Protein AF-A0A8J4Y7X5-F1 (afdb_monomer_lite)

Structure (mmCIF, N/CA/C/O backbone):
data_AF-A0A8J4Y7X5-F1
#
_entry.id   AF-A0A8J4Y7X5-F1
#
loop_
_atom_site.group_PDB
_atom_site.id
_atom_site.type_symbol
_atom_site.label_atom_id
_atom_site.label_alt_id
_atom_site.label_comp_id
_atom_site.label_asym_id
_atom_site.label_entity_id
_atom_site.label_seq_id
_atom_site.pdbx_PDB_ins_code
_atom_site.Cartn_x
_atom_site.Cartn_y
_atom_site.Cartn_z
_atom_site.occupancy
_atom_site.B_iso_or_equiv
_atom_site.auth_seq_id
_atom_site.auth_comp_id
_atom_site.auth_asym_id
_atom_site.auth_atom_id
_atom_site.pdbx_PDB_model_num
ATOM 1 N N . MET A 1 1 ? -25.928 1.695 12.656 1.00 56.91 1 MET A N 1
ATOM 2 C CA . MET A 1 1 ? -26.894 0.637 12.992 1.00 56.91 1 MET A CA 1
ATOM 3 C C . MET A 1 1 ? -26.124 -0.674 13.027 1.00 56.91 1 MET A C 1
ATOM 5 O O . MET A 1 1 ? -25.469 -0.985 12.043 1.00 56.91 1 MET A O 1
ATOM 9 N N . THR A 1 2 ? -26.101 -1.365 14.163 1.00 70.25 2 THR A N 1
ATOM 10 C CA . THR A 1 2 ? -25.484 -2.694 14.321 1.00 70.25 2 THR A CA 1
ATOM 11 C C . THR A 1 2 ? -26.608 -3.717 14.419 1.00 70.25 2 THR A C 1
ATOM 13 O O . THR A 1 2 ? -27.465 -3.589 15.290 1.00 70.25 2 THR A O 1
ATOM 16 N N . LEU A 1 3 ? -26.639 -4.686 13.502 1.00 79.75 3 LEU A N 1
ATOM 17 C CA . LEU A 1 3 ? -27.620 -5.774 13.526 1.00 79.75 3 LEU A CA 1
ATOM 18 C C . LEU A 1 3 ? -27.482 -6.575 14.827 1.00 79.75 3 LEU A C 1
ATOM 20 O O . LEU A 1 3 ? -26.371 -6.808 15.296 1.00 79.75 3 LEU A O 1
ATOM 24 N N . PHE A 1 4 ? -28.618 -6.986 15.387 1.00 80.88 4 PHE A N 1
ATOM 25 C CA . PHE A 1 4 ? -28.720 -7.812 16.595 1.00 80.88 4 PHE A CA 1
ATOM 26 C C . PHE A 1 4 ? -28.166 -7.207 17.898 1.00 80.88 4 PHE A C 1
ATOM 28 O O . PHE A 1 4 ? -27.911 -7.938 18.853 1.00 80.88 4 PHE A O 1
ATOM 35 N N . ALA A 1 5 ? -27.965 -5.886 17.962 1.00 79.75 5 ALA A N 1
ATOM 36 C CA . ALA A 1 5 ? -27.386 -5.244 19.146 1.00 79.75 5 ALA A CA 1
ATOM 37 C C . ALA A 1 5 ? -28.222 -5.455 20.420 1.00 79.75 5 ALA A C 1
ATOM 39 O O . ALA A 1 5 ? -27.641 -5.652 21.487 1.00 79.75 5 ALA A O 1
ATOM 40 N N . ASP A 1 6 ? -29.551 -5.467 20.284 1.00 80.62 6 ASP A N 1
ATOM 41 C CA . ASP A 1 6 ? -30.487 -5.645 21.398 1.00 80.62 6 ASP A CA 1
ATOM 42 C C . ASP A 1 6 ? -30.555 -7.111 21.852 1.00 80.62 6 ASP A C 1
ATOM 44 O O . ASP A 1 6 ? -30.629 -7.383 23.044 1.00 80.62 6 ASP A O 1
ATOM 48 N N . GLN A 1 7 ? -30.454 -8.069 20.921 1.00 88.69 7 GLN A N 1
ATOM 49 C CA . GLN A 1 7 ? -30.433 -9.506 21.229 1.00 88.69 7 GLN A CA 1
ATOM 50 C C . GLN A 1 7 ? -29.131 -9.965 21.896 1.00 88.69 7 GLN A C 1
ATOM 52 O O . GLN A 1 7 ? -29.113 -10.999 22.557 1.00 88.69 7 GLN A O 1
ATOM 57 N N . LEU A 1 8 ? -28.035 -9.237 21.676 1.00 85.81 8 LEU A N 1
ATOM 58 C CA . LEU A 1 8 ? -26.700 -9.575 22.176 1.00 85.81 8 LEU A CA 1
ATOM 59 C C . LEU A 1 8 ? -26.260 -8.697 23.357 1.00 85.81 8 LEU A C 1
ATOM 61 O O . LEU A 1 8 ? -25.113 -8.812 23.787 1.00 85.81 8 LEU A O 1
ATOM 65 N N . GLU A 1 9 ? -27.132 -7.803 23.840 1.00 87.88 9 GLU A N 1
ATOM 66 C CA . GLU A 1 9 ? -26.877 -6.875 24.954 1.00 87.88 9 GLU A CA 1
ATOM 67 C C . GLU A 1 9 ? -25.505 -6.175 24.854 1.00 87.88 9 GLU A C 1
ATOM 69 O O . GLU A 1 9 ? -24.755 -6.046 25.825 1.00 87.88 9 GLU A O 1
ATOM 74 N N . LEU A 1 10 ? -25.128 -5.745 23.642 1.00 87.69 10 LEU A N 1
ATOM 75 C CA . LEU A 1 10 ? -23.758 -5.300 23.376 1.00 87.69 10 LEU A CA 1
ATOM 76 C C . LEU A 1 10 ? -23.430 -4.011 24.146 1.00 87.69 10 LEU A C 1
ATOM 78 O O . LEU A 1 10 ? -24.072 -2.984 23.902 1.00 87.69 10 LEU A O 1
ATOM 82 N N . PRO A 1 11 ? -22.365 -3.981 24.973 1.00 90.38 11 PRO A N 1
ATOM 83 C CA . PRO A 1 11 ? -21.947 -2.758 25.646 1.00 90.38 11 PRO A CA 1
ATOM 84 C C . PRO A 1 11 ? -21.607 -1.654 24.642 1.00 90.38 11 PRO A C 1
ATOM 86 O O . PRO A 1 11 ? -21.010 -1.912 23.593 1.00 90.38 11 PRO A O 1
ATOM 89 N N . ALA A 1 12 ? -21.872 -0.394 24.999 1.00 89.19 12 ALA A N 1
ATOM 90 C CA . ALA A 1 12 ? -21.635 0.756 24.118 1.00 89.19 12 ALA A CA 1
ATOM 91 C C . ALA A 1 12 ? -20.194 0.825 23.567 1.00 89.19 12 ALA A C 1
ATOM 93 O O . ALA A 1 12 ? -19.974 1.257 22.437 1.00 89.19 12 ALA A O 1
ATOM 94 N N . ARG A 1 13 ? -19.198 0.367 24.342 1.00 91.50 13 ARG A N 1
ATOM 95 C CA . ARG A 1 13 ? -17.800 0.250 23.890 1.00 91.50 13 ARG A CA 1
ATOM 96 C C . ARG A 1 13 ? -17.654 -0.709 22.704 1.00 91.50 13 ARG A C 1
ATOM 98 O O . ARG A 1 13 ? -16.972 -0.369 21.744 1.00 91.50 13 ARG A O 1
ATOM 105 N N . ILE A 1 14 ? -18.291 -1.878 22.769 1.00 90.62 14 ILE A N 1
ATOM 106 C CA . ILE A 1 14 ? -18.248 -2.886 21.704 1.00 90.62 14 ILE A CA 1
ATOM 107 C C . ILE A 1 14 ? -18.989 -2.378 20.471 1.00 90.62 14 ILE A C 1
ATOM 109 O O . ILE A 1 14 ? -18.460 -2.474 19.369 1.00 90.62 14 ILE A O 1
ATOM 113 N N . GLN A 1 15 ? -20.154 -1.746 20.647 1.00 89.94 15 GLN A N 1
ATOM 114 C CA . GLN A 1 15 ? -20.897 -1.154 19.530 1.00 89.94 15 GLN A CA 1
ATOM 115 C C . GLN A 1 15 ? -20.074 -0.092 18.783 1.00 89.94 15 GLN A C 1
ATOM 117 O O . GLN A 1 15 ? -20.062 -0.070 17.551 1.00 89.94 15 GLN A O 1
ATOM 122 N N . ARG A 1 16 ? -19.340 0.764 19.512 1.00 90.12 16 ARG A N 1
ATOM 123 C CA . ARG A 1 16 ? -18.418 1.737 18.903 1.00 90.12 16 ARG A CA 1
ATOM 124 C C . ARG A 1 16 ? -17.294 1.054 18.128 1.00 90.12 16 ARG A C 1
ATOM 126 O O . ARG A 1 16 ? -17.072 1.420 16.979 1.00 90.12 16 ARG A O 1
ATOM 133 N N . GLY A 1 17 ? -16.651 0.045 18.717 1.00 90.81 17 GLY A N 1
ATOM 134 C CA . GLY A 1 17 ? -15.592 -0.715 18.048 1.00 90.81 17 GLY A CA 1
ATOM 135 C C . GLY A 1 17 ? -16.085 -1.415 16.778 1.00 90.81 17 GLY A C 1
ATOM 136 O O . GLY A 1 17 ? -15.467 -1.287 15.726 1.00 90.81 17 GLY A O 1
ATOM 137 N N . LEU A 1 18 ? -17.246 -2.074 16.836 1.00 91.50 18 LEU A N 1
ATOM 138 C CA . LEU A 1 18 ? -17.876 -2.701 15.669 1.00 91.50 18 LEU A CA 1
ATOM 139 C C . LEU A 1 18 ? -18.179 -1.681 14.574 1.00 91.50 18 LEU A C 1
ATOM 141 O O . LEU A 1 18 ? -17.912 -1.939 13.404 1.00 91.50 18 LEU A O 1
ATOM 145 N N . ARG A 1 19 ? -18.692 -0.502 14.945 1.00 91.25 19 ARG A N 1
ATOM 146 C CA . ARG A 1 19 ? -18.924 0.583 13.990 1.00 91.25 19 ARG A CA 1
ATOM 147 C C . ARG A 1 19 ? -17.617 1.057 13.351 1.00 91.25 19 ARG A C 1
ATOM 149 O O . ARG A 1 19 ? -17.593 1.230 12.138 1.00 91.25 19 ARG A O 1
ATOM 156 N N . GLN A 1 20 ? -16.555 1.257 14.132 1.00 93.12 20 GLN A N 1
ATOM 157 C CA . GLN A 1 20 ? -15.245 1.667 13.612 1.00 93.12 20 GLN A CA 1
ATOM 158 C C . GLN A 1 20 ? -14.681 0.633 12.633 1.00 93.12 20 GLN A C 1
ATOM 160 O O . GLN A 1 20 ? -14.287 1.005 11.531 1.00 93.12 20 GLN A O 1
ATOM 165 N N . VAL A 1 21 ? -14.716 -0.657 12.986 1.00 92.31 21 VAL A N 1
ATOM 166 C CA . VAL A 1 21 ? -14.262 -1.747 12.108 1.00 92.31 21 VAL A CA 1
ATOM 167 C C . VAL A 1 21 ? -15.103 -1.812 10.836 1.00 92.31 21 VAL A C 1
ATOM 169 O O . VAL A 1 21 ? -14.545 -1.864 9.746 1.00 92.31 21 VAL A O 1
ATOM 172 N N . ALA A 1 22 ? -16.432 -1.755 10.944 1.00 93.81 22 ALA A N 1
ATOM 173 C CA . ALA A 1 22 ? -17.316 -1.811 9.783 1.00 93.81 22 ALA A CA 1
ATOM 174 C C . ALA A 1 22 ? -17.061 -0.649 8.810 1.00 93.81 22 ALA A C 1
ATOM 176 O O . ALA A 1 22 ? -16.990 -0.867 7.600 1.00 93.81 22 ALA A O 1
ATOM 177 N N . LEU A 1 23 ? -16.879 0.570 9.330 1.00 94.12 23 LEU A N 1
ATOM 178 C CA . LEU A 1 23 ? -16.539 1.743 8.523 1.00 94.12 23 LEU A CA 1
ATOM 179 C C . LEU A 1 23 ? -15.158 1.602 7.879 1.00 94.12 23 LEU A C 1
ATOM 181 O O . LEU A 1 23 ? -15.035 1.808 6.677 1.00 94.12 23 LEU A O 1
ATOM 185 N N . PHE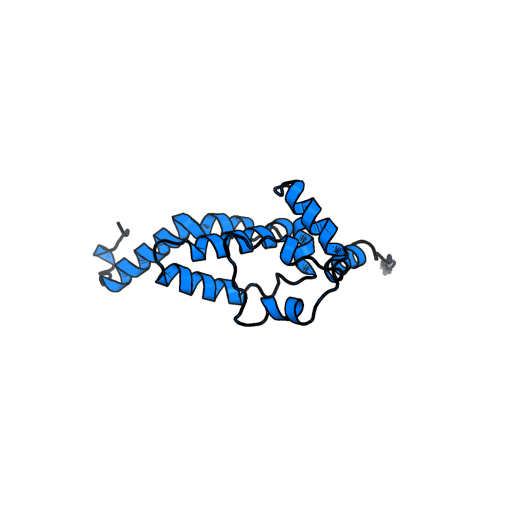 A 1 24 ? -14.147 1.196 8.647 1.00 95.25 24 PHE A N 1
ATOM 186 C CA . PHE A 1 24 ? -12.794 0.983 8.137 1.00 9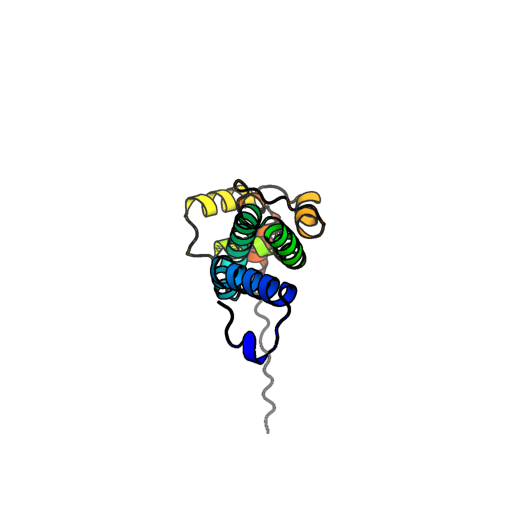5.25 24 PHE A CA 1
ATOM 187 C C . PHE A 1 24 ? -12.758 -0.057 7.014 1.00 95.25 24 PHE A C 1
ATOM 189 O O . PHE A 1 24 ? -12.181 0.184 5.953 1.00 95.25 24 PHE A O 1
ATOM 196 N N . VAL A 1 25 ? -13.418 -1.200 7.221 1.00 94.75 25 VAL A N 1
ATOM 197 C CA . VAL A 1 25 ? -13.466 -2.276 6.229 1.00 94.75 25 VAL A CA 1
ATOM 198 C C . VAL A 1 25 ? -14.166 -1.811 4.961 1.00 94.75 25 VAL A C 1
ATOM 200 O O . VAL A 1 25 ? -13.613 -1.959 3.874 1.00 94.75 25 VAL A O 1
ATOM 203 N N . SER A 1 26 ? -15.346 -1.208 5.105 1.00 94.25 26 SER A N 1
ATOM 204 C CA . SER A 1 26 ? -16.195 -0.856 3.963 1.00 94.25 26 SER A CA 1
ATOM 205 C C . SER A 1 26 ? -15.659 0.331 3.164 1.00 94.25 26 SER A C 1
ATOM 207 O O . SER A 1 26 ? -15.779 0.341 1.944 1.00 94.25 26 SER A O 1
ATOM 209 N N . LEU A 1 27 ? -15.087 1.337 3.833 1.00 93.06 27 LEU A N 1
ATOM 210 C CA . LEU A 1 27 ? -14.665 2.583 3.185 1.00 93.06 27 LEU A CA 1
ATOM 211 C C . LEU A 1 27 ? -13.210 2.565 2.716 1.00 93.06 27 LEU A C 1
ATOM 213 O O . LEU A 1 27 ? -12.862 3.334 1.823 1.00 93.06 27 LEU A O 1
ATOM 217 N N . LEU A 1 28 ? -12.357 1.730 3.316 1.00 94.75 28 LEU A N 1
ATOM 218 C CA . LEU A 1 28 ? -10.924 1.746 3.034 1.00 94.75 28 LEU A CA 1
ATOM 219 C C . LEU A 1 28 ? -10.363 0.367 2.693 1.00 94.75 28 LEU A C 1
ATOM 221 O O . LEU A 1 28 ? -9.720 0.207 1.659 1.00 94.75 28 LEU A O 1
ATOM 225 N N . TYR A 1 29 ? -10.538 -0.619 3.569 1.00 94.88 29 TYR A N 1
ATOM 226 C CA . TYR A 1 29 ? -9.723 -1.834 3.500 1.00 94.88 29 TYR A CA 1
ATOM 227 C C . TYR A 1 29 ? -10.145 -2.793 2.384 1.00 94.88 29 TYR A C 1
ATOM 229 O O . TYR A 1 29 ? -9.279 -3.373 1.734 1.00 94.88 29 TYR A O 1
ATOM 237 N N . ILE A 1 30 ? -11.450 -2.943 2.126 1.00 94.94 30 ILE A N 1
ATOM 238 C CA . ILE A 1 30 ? -11.963 -3.986 1.224 1.00 94.94 30 ILE A CA 1
ATOM 239 C C . ILE A 1 30 ? -11.400 -3.879 -0.199 1.00 94.94 30 ILE A C 1
ATOM 241 O O . ILE A 1 30 ? -11.057 -4.905 -0.786 1.00 94.94 30 ILE A O 1
ATOM 245 N N . LYS A 1 31 ? -11.235 -2.653 -0.723 1.00 92.00 31 LYS A N 1
ATOM 246 C CA . LYS A 1 31 ? -10.689 -2.433 -2.072 1.00 92.00 31 LYS A CA 1
ATOM 247 C C . LYS A 1 31 ? -9.263 -2.980 -2.190 1.00 92.00 31 LYS A C 1
ATOM 249 O O . LYS A 1 31 ? -8.963 -3.695 -3.135 1.00 92.00 31 LYS A O 1
ATOM 254 N N . HIS A 1 32 ? -8.432 -2.725 -1.179 1.00 93.75 32 HIS A N 1
ATOM 255 C CA . HIS A 1 32 ? -7.032 -3.138 -1.188 1.00 93.75 32 HIS A CA 1
ATOM 256 C C . HIS A 1 32 ? -6.878 -4.623 -0.860 1.00 93.75 32 HIS A C 1
ATOM 258 O O . HIS A 1 32 ? -6.002 -5.297 -1.390 1.00 93.75 32 HIS A O 1
ATOM 264 N N . TRP A 1 33 ? -7.740 -5.160 0.006 1.00 92.88 33 TRP A N 1
ATOM 265 C CA . TRP A 1 33 ? -7.721 -6.578 0.348 1.00 92.88 33 TRP A CA 1
ATOM 266 C C . TRP A 1 33 ? -8.047 -7.469 -0.855 1.00 92.88 33 TRP A C 1
ATOM 268 O O . TRP A 1 33 ? -7.398 -8.495 -1.042 1.00 92.88 33 TRP A O 1
ATOM 278 N N . HIS A 1 34 ? -9.007 -7.067 -1.693 1.00 90.62 34 HIS A N 1
ATOM 279 C CA . HIS A 1 34 ? -9.372 -7.832 -2.886 1.00 90.62 34 HIS A CA 1
ATOM 280 C C . HIS A 1 34 ? -8.213 -7.938 -3.893 1.00 90.62 34 HIS A C 1
ATOM 282 O O . HIS A 1 34 ? -8.013 -8.989 -4.498 1.00 90.62 34 HIS A O 1
ATOM 288 N N . GLU A 1 35 ? -7.421 -6.875 -4.053 1.00 90.00 35 GLU A N 1
ATOM 289 C CA . GLU A 1 35 ? -6.294 -6.848 -4.996 1.00 90.00 35 GLU A CA 1
ATOM 290 C C . GLU A 1 35 ? -4.995 -7.434 -4.423 1.00 90.00 35 GLU A C 1
ATOM 292 O O . GLU A 1 35 ? -4.093 -7.778 -5.183 1.00 90.00 35 GLU A O 1
ATOM 297 N N . ALA A 1 36 ? -4.909 -7.634 -3.103 1.00 86.94 36 ALA A N 1
ATOM 298 C CA . ALA A 1 36 ? -3.713 -8.151 -2.431 1.00 86.94 36 ALA A CA 1
ATOM 299 C C . ALA A 1 36 ? -3.303 -9.572 -2.869 1.00 86.94 36 ALA A C 1
ATOM 301 O O . ALA A 1 36 ? -2.183 -10.003 -2.602 1.00 86.94 36 ALA A O 1
ATOM 302 N N . LEU A 1 37 ? -4.198 -10.312 -3.532 1.00 86.50 37 LEU A N 1
ATOM 303 C CA . LEU A 1 37 ? -3.920 -11.651 -4.059 1.00 86.50 37 LEU A CA 1
ATOM 304 C C . LEU A 1 37 ? -3.148 -11.631 -5.386 1.00 86.50 37 LEU A C 1
ATOM 306 O O . LEU A 1 37 ? -2.683 -12.684 -5.819 1.00 86.50 37 LEU A O 1
ATOM 310 N N . ILE A 1 38 ? -3.019 -10.466 -6.028 1.00 90.31 38 ILE A N 1
ATOM 311 C CA . ILE A 1 38 ? -2.370 -10.315 -7.330 1.00 90.31 38 ILE A CA 1
ATOM 312 C C . ILE A 1 38 ? -0.958 -9.744 -7.112 1.00 90.31 38 ILE A C 1
ATOM 314 O O . ILE A 1 38 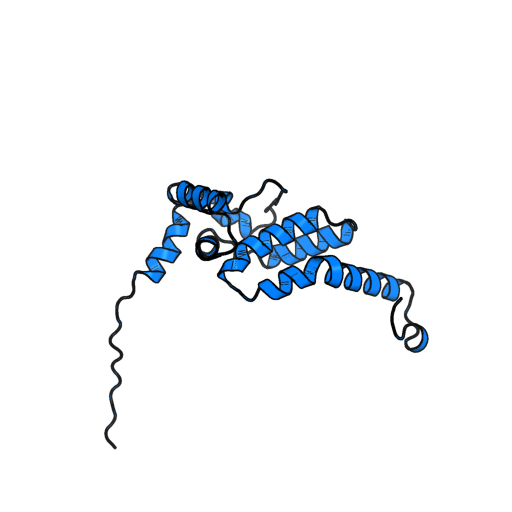? -0.822 -8.574 -6.743 1.00 90.31 38 ILE A O 1
ATOM 318 N N . PRO A 1 39 ? 0.112 -10.540 -7.319 1.00 87.81 39 PRO A N 1
ATOM 319 C CA . PRO A 1 39 ? 1.470 -10.134 -6.962 1.00 87.81 39 PRO A CA 1
ATOM 320 C C . PRO A 1 39 ? 1.981 -8.905 -7.715 1.00 87.81 39 PRO A C 1
ATOM 322 O O . PRO A 1 39 ? 2.708 -8.112 -7.118 1.00 87.81 39 PRO A O 1
ATOM 325 N N . GLU A 1 40 ? 1.617 -8.722 -8.991 1.00 91.06 40 GLU A N 1
ATOM 326 C CA . GLU A 1 40 ? 2.018 -7.523 -9.738 1.00 91.06 40 GLU A CA 1
ATOM 327 C C . GLU A 1 40 ? 1.426 -6.229 -9.159 1.00 91.06 40 GLU A C 1
ATOM 329 O O . GLU A 1 40 ? 2.105 -5.204 -9.151 1.00 91.06 40 GLU A O 1
ATOM 334 N N . TYR A 1 41 ? 0.214 -6.280 -8.595 1.00 91.50 41 TYR A N 1
ATOM 335 C CA . TYR A 1 41 ? -0.479 -5.113 -8.029 1.00 91.50 41 TYR A CA 1
ATOM 336 C C . TYR A 1 41 ? -0.054 -4.819 -6.591 1.00 91.50 41 TYR A C 1
ATOM 338 O O . TYR A 1 41 ? -0.161 -3.685 -6.118 1.00 91.50 41 TYR A O 1
ATOM 346 N N . ALA A 1 42 ? 0.450 -5.836 -5.890 1.00 89.38 42 ALA A N 1
ATOM 347 C CA . ALA A 1 42 ? 0.755 -5.778 -4.470 1.00 89.38 42 ALA A CA 1
ATOM 348 C C . ALA A 1 42 ? 1.633 -4.575 -4.058 1.00 89.38 42 ALA A C 1
ATOM 350 O O . ALA A 1 42 ? 1.312 -3.957 -3.043 1.00 89.38 42 ALA A O 1
ATOM 351 N N . PRO A 1 43 ? 2.693 -4.174 -4.797 1.00 89.25 43 PRO A N 1
ATOM 352 C CA . PRO A 1 43 ? 3.507 -3.033 -4.385 1.00 89.25 43 PRO A CA 1
ATOM 353 C C . PRO A 1 43 ? 2.758 -1.696 -4.423 1.00 89.25 43 PRO A C 1
ATOM 355 O O . PRO A 1 43 ? 2.901 -0.886 -3.507 1.00 89.25 43 PRO A O 1
ATOM 358 N N . LYS A 1 44 ? 1.952 -1.467 -5.468 1.00 89.00 44 LYS A N 1
ATOM 359 C CA . LYS A 1 44 ? 1.171 -0.234 -5.637 1.00 89.00 44 LYS A CA 1
ATOM 360 C C . LYS A 1 44 ? 0.040 -0.177 -4.626 1.00 89.00 44 LYS A C 1
ATOM 362 O O . LYS A 1 44 ? -0.098 0.810 -3.911 1.00 89.00 44 LYS A O 1
ATOM 367 N N . ASN A 1 45 ? -0.700 -1.275 -4.526 1.00 91.81 45 ASN A N 1
ATOM 368 C CA . ASN A 1 45 ? -1.821 -1.428 -3.615 1.00 91.81 45 ASN A CA 1
ATOM 369 C C . ASN A 1 45 ? -1.420 -1.157 -2.153 1.00 91.81 45 ASN A C 1
ATOM 371 O O . ASN A 1 45 ? -2.104 -0.422 -1.443 1.00 91.81 45 ASN A O 1
ATOM 375 N N . ASP A 1 46 ? -0.270 -1.676 -1.714 1.00 89.56 46 ASP A N 1
ATOM 376 C CA . ASP A 1 46 ? 0.241 -1.419 -0.365 1.00 89.56 46 ASP A CA 1
ATOM 377 C C . ASP A 1 46 ? 0.648 0.044 -0.149 1.00 89.56 46 ASP A C 1
ATOM 379 O O . ASP A 1 46 ? 0.379 0.611 0.915 1.00 89.56 46 ASP A O 1
ATOM 383 N N . LEU A 1 47 ? 1.284 0.674 -1.144 1.00 88.50 47 LEU A N 1
ATOM 384 C CA . LEU A 1 47 ? 1.661 2.086 -1.070 1.00 88.50 47 LEU A CA 1
ATOM 385 C C . LEU A 1 47 ? 0.424 2.992 -0.984 1.00 88.50 47 LEU A C 1
ATOM 387 O O . LEU A 1 47 ? 0.379 3.882 -0.132 1.00 88.50 47 LEU A O 1
ATOM 391 N N . GLU A 1 48 ? -0.585 2.739 -1.816 1.00 90.94 48 GLU A N 1
ATOM 392 C CA . GLU A 1 48 ? -1.856 3.469 -1.808 1.00 90.94 48 GLU A CA 1
ATOM 393 C C . GLU A 1 48 ? -2.609 3.273 -0.487 1.00 90.94 48 GLU A C 1
ATOM 395 O O . GLU A 1 48 ? -3.127 4.241 0.079 1.00 90.94 48 GLU A O 1
ATOM 400 N N . LEU A 1 49 ? -2.607 2.054 0.070 1.00 92.94 49 LEU A N 1
ATOM 401 C CA . LEU A 1 49 ? -3.208 1.790 1.375 1.00 92.94 49 LEU A CA 1
ATOM 402 C C . LEU A 1 49 ? -2.501 2.576 2.485 1.00 92.94 49 LEU A C 1
ATOM 404 O O . LEU A 1 49 ? -3.172 3.157 3.338 1.00 92.94 49 LEU A O 1
ATOM 408 N N . LEU A 1 50 ? -1.165 2.642 2.478 1.00 90.12 50 LEU A N 1
ATOM 409 C CA . LEU A 1 50 ? -0.398 3.437 3.447 1.00 90.12 50 LEU A CA 1
ATOM 410 C C . LEU A 1 50 ? -0.715 4.932 3.352 1.00 90.12 50 LEU A C 1
ATOM 412 O O . LEU A 1 50 ? -0.887 5.587 4.381 1.00 90.12 50 LEU A O 1
ATOM 416 N N . GLN A 1 51 ? -0.808 5.472 2.136 1.00 90.06 51 GLN A N 1
ATOM 417 C CA . GLN A 1 51 ? -1.177 6.872 1.916 1.00 90.06 51 GLN A CA 1
ATOM 418 C C . GLN A 1 51 ? -2.599 7.149 2.416 1.00 90.06 51 GLN A C 1
ATOM 420 O O . GLN A 1 51 ? -2.820 8.082 3.189 1.00 90.06 51 GLN A O 1
ATOM 425 N N . ALA A 1 52 ? -3.551 6.283 2.074 1.00 92.94 52 ALA A N 1
ATOM 426 C CA . ALA A 1 52 ? -4.937 6.438 2.490 1.00 92.94 52 ALA A CA 1
ATOM 427 C C . ALA A 1 52 ? -5.128 6.266 4.013 1.00 92.94 52 ALA A C 1
ATOM 429 O O . ALA A 1 52 ? -5.957 6.950 4.614 1.00 92.94 52 ALA A O 1
ATOM 430 N N . LEU A 1 53 ? -4.331 5.416 4.672 1.00 92.75 53 LEU A N 1
ATOM 431 C CA . LEU A 1 53 ? -4.290 5.301 6.136 1.00 92.75 53 LEU A CA 1
ATOM 432 C C . LEU A 1 53 ? -3.783 6.583 6.813 1.00 92.75 53 LEU A C 1
ATOM 434 O O . LEU A 1 53 ? -4.309 6.970 7.857 1.00 92.75 53 LEU A O 1
ATOM 438 N N . ASN A 1 54 ? -2.797 7.261 6.219 1.00 89.25 54 ASN A N 1
ATOM 439 C CA . ASN A 1 54 ? -2.273 8.535 6.721 1.00 89.25 54 ASN A CA 1
ATOM 440 C C . ASN A 1 54 ? -3.333 9.658 6.644 1.00 89.25 54 ASN A C 1
ATOM 442 O O . ASN A 1 54 ? -3.450 10.512 7.533 1.00 89.25 54 ASN A O 1
ATOM 446 N N . GLU A 1 55 ? -4.168 9.619 5.606 1.00 91.69 55 GLU A N 1
ATOM 447 C CA . GLU A 1 55 ? -5.267 10.565 5.400 1.00 91.69 55 GLU A CA 1
ATOM 448 C C . GLU A 1 55 ? -6.558 10.193 6.138 1.00 91.69 55 GLU A C 1
ATOM 450 O O . GLU A 1 55 ? -7.428 11.051 6.297 1.00 91.69 55 GLU A O 1
ATOM 455 N N . TYR A 1 56 ? -6.667 8.970 6.666 1.00 94.25 56 TYR A N 1
ATOM 456 C CA . TYR A 1 56 ? -7.907 8.452 7.244 1.00 94.25 56 TYR A CA 1
ATOM 457 C C . TYR A 1 56 ? -8.488 9.394 8.326 1.00 94.25 56 TYR A C 1
ATOM 459 O O . TYR A 1 56 ? -7.718 9.928 9.141 1.00 94.25 56 TYR A O 1
ATOM 467 N N . PRO A 1 57 ? -9.819 9.639 8.354 1.00 94.50 57 PRO A N 1
ATOM 468 C CA . PRO A 1 57 ? -10.420 10.622 9.262 1.00 94.50 57 PRO A CA 1
ATOM 469 C C . PRO A 1 57 ? -10.237 10.291 10.747 1.00 94.50 57 PRO A C 1
ATOM 471 O O . PRO A 1 57 ? -9.946 11.178 11.549 1.00 94.50 57 PRO A O 1
ATOM 474 N N . ASP A 1 58 ? -10.378 9.016 11.114 1.00 94.62 58 ASP A N 1
ATOM 475 C CA . ASP A 1 58 ? -10.119 8.539 12.472 1.00 94.62 58 ASP A CA 1
ATOM 476 C C . ASP A 1 58 ? -8.615 8.266 12.627 1.00 94.62 58 ASP A C 1
ATOM 478 O O . ASP A 1 58 ? -8.094 7.249 12.166 1.00 94.62 58 ASP A O 1
ATOM 482 N N . LYS A 1 59 ? -7.898 9.211 13.243 1.00 93.19 59 LYS A N 1
ATOM 483 C CA . LYS A 1 59 ? -6.430 9.167 13.336 1.00 93.19 59 LYS A CA 1
ATOM 484 C C . LYS A 1 59 ? -5.902 8.020 14.189 1.00 93.19 59 LYS A C 1
ATOM 486 O O . LYS A 1 59 ? -4.807 7.538 13.910 1.00 93.19 59 LYS A O 1
ATOM 491 N N . GLU A 1 60 ? -6.663 7.555 15.175 1.00 93.25 60 GLU A N 1
ATOM 492 C CA . GLU A 1 60 ? -6.280 6.390 15.976 1.00 93.25 60 GLU A CA 1
ATOM 493 C C . GLU A 1 60 ? -6.352 5.118 15.123 1.00 93.25 60 GLU A C 1
ATOM 495 O O . GLU A 1 60 ? -5.380 4.364 15.041 1.00 93.25 60 GLU A O 1
ATOM 500 N N . VAL A 1 61 ? -7.458 4.934 14.394 1.00 93.62 61 VAL A N 1
ATOM 501 C CA . VAL A 1 61 ? -7.628 3.801 13.471 1.00 93.62 61 VAL A CA 1
ATOM 502 C C . VAL A 1 61 ? -6.594 3.842 12.343 1.00 93.62 61 VAL A C 1
ATOM 504 O O . VAL A 1 61 ? -5.992 2.814 12.033 1.00 93.62 61 VAL A O 1
ATOM 507 N N . GLY A 1 62 ? -6.341 5.013 11.751 1.00 93.50 62 GLY A N 1
ATOM 508 C CA . GLY A 1 62 ? -5.322 5.177 10.709 1.00 93.50 62 GLY A CA 1
ATOM 509 C C . GLY A 1 62 ? -3.911 4.835 11.203 1.00 93.50 62 GLY A C 1
ATOM 510 O O . GLY A 1 62 ? -3.161 4.135 10.515 1.00 93.50 62 GLY A O 1
ATOM 511 N N . ALA A 1 63 ? -3.559 5.253 12.425 1.00 91.38 63 ALA A N 1
ATOM 512 C CA . ALA A 1 63 ? -2.269 4.946 13.038 1.00 91.38 63 ALA A CA 1
ATOM 513 C C . ALA A 1 63 ? -2.105 3.446 13.332 1.00 91.38 63 ALA A C 1
ATOM 515 O O . ALA A 1 63 ? -1.080 2.862 12.970 1.00 91.38 63 ALA A O 1
ATOM 516 N N . GLU A 1 64 ? -3.110 2.796 13.927 1.00 91.56 64 GLU A N 1
ATOM 517 C CA . GLU A 1 64 ? -3.055 1.352 14.189 1.00 91.56 64 GLU A CA 1
ATOM 518 C C . GLU A 1 64 ? -3.084 0.525 12.898 1.00 91.56 64 GLU A C 1
ATOM 520 O O . GLU A 1 64 ? -2.346 -0.457 12.785 1.00 91.56 64 GLU A O 1
ATOM 525 N N . GLY A 1 65 ? -3.850 0.948 11.887 1.00 91.69 65 GLY A N 1
ATOM 526 C CA . GLY A 1 65 ? -3.832 0.345 10.554 1.00 91.69 65 GLY A CA 1
ATOM 527 C C . GLY A 1 65 ? -2.455 0.454 9.894 1.00 91.69 65 GLY A C 1
ATOM 528 O O . GLY A 1 65 ? -1.923 -0.545 9.413 1.00 91.69 65 GLY A O 1
ATOM 529 N N . THR A 1 66 ? -1.810 1.623 9.969 1.00 89.25 66 THR A N 1
ATOM 530 C CA . THR A 1 66 ? -0.433 1.826 9.473 1.00 89.25 66 THR A CA 1
ATOM 531 C C . THR A 1 66 ? 0.556 0.927 10.209 1.00 89.25 66 THR A C 1
ATOM 533 O O . THR A 1 66 ? 1.401 0.272 9.593 1.00 89.25 66 THR A O 1
ATO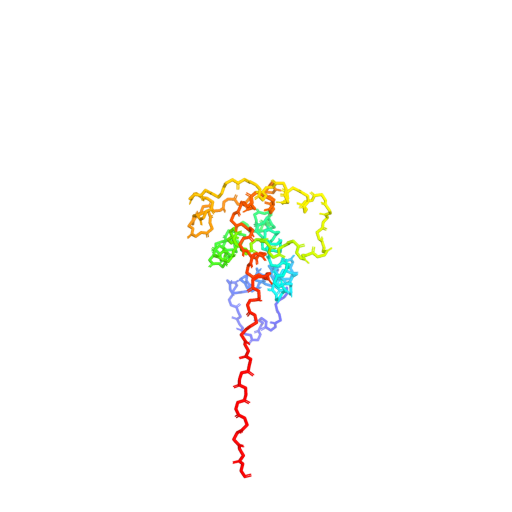M 536 N N . ARG A 1 67 ? 0.438 0.843 11.540 1.00 87.12 67 ARG A N 1
ATOM 537 C CA . ARG A 1 67 ? 1.259 -0.035 12.385 1.00 87.12 67 ARG A CA 1
ATOM 538 C C . ARG A 1 67 ? 1.053 -1.508 12.044 1.00 87.12 67 ARG A C 1
ATOM 540 O O . ARG A 1 67 ? 2.005 -2.283 12.138 1.00 87.12 67 ARG A O 1
ATOM 547 N N . ALA A 1 68 ? -0.169 -1.903 11.690 1.00 88.56 68 ALA A N 1
ATOM 548 C CA . ALA A 1 68 ? -0.493 -3.248 11.241 1.00 88.56 68 ALA A CA 1
ATOM 549 C C . ALA A 1 68 ? 0.141 -3.559 9.890 1.00 88.56 68 ALA A C 1
ATOM 551 O O . ALA A 1 68 ? 0.912 -4.513 9.799 1.00 88.56 68 ALA A O 1
ATOM 552 N N . LEU A 1 69 ? -0.096 -2.709 8.894 1.00 86.12 69 LEU A N 1
ATOM 553 C CA . LEU A 1 69 ? 0.434 -2.881 7.547 1.00 86.12 69 LEU A CA 1
ATOM 554 C C . LEU A 1 69 ? 1.963 -2.898 7.532 1.00 86.12 69 LEU A C 1
ATOM 556 O O . LEU A 1 69 ? 2.561 -3.755 6.896 1.00 86.12 69 LEU A O 1
ATOM 560 N N . SER A 1 70 ? 2.608 -2.055 8.343 1.00 79.81 70 SER A N 1
ATOM 561 C CA . SER A 1 70 ? 4.074 -1.990 8.455 1.00 79.81 70 SER A CA 1
ATOM 562 C C . SER A 1 70 ? 4.730 -3.315 8.869 1.00 79.81 70 SER A C 1
ATOM 564 O O . SER A 1 70 ? 5.914 -3.510 8.613 1.00 79.81 70 SER A O 1
ATOM 566 N N . ARG A 1 71 ? 3.992 -4.238 9.508 1.00 79.50 71 ARG A N 1
ATOM 567 C CA . ARG A 1 71 ? 4.489 -5.590 9.834 1.00 79.50 71 ARG A CA 1
ATOM 568 C C . ARG A 1 71 ? 4.493 -6.532 8.627 1.00 79.50 71 ARG A C 1
ATOM 570 O O . ARG A 1 71 ? 5.156 -7.563 8.673 1.00 79.50 71 ARG A O 1
ATOM 577 N N . HIS A 1 72 ? 3.767 -6.183 7.569 1.00 77.94 72 HIS A N 1
ATOM 578 C CA . HIS A 1 72 ? 3.618 -6.969 6.348 1.00 77.94 72 HIS A CA 1
ATOM 579 C C . HIS A 1 72 ? 4.445 -6.425 5.174 1.00 77.94 72 HIS A C 1
ATOM 581 O O . HIS A 1 72 ? 4.688 -7.171 4.238 1.00 77.94 72 HIS A O 1
ATOM 587 N N . LEU A 1 73 ? 4.997 -5.209 5.263 1.00 76.19 73 LEU A N 1
ATOM 588 C CA . LEU A 1 73 ? 5.816 -4.589 4.204 1.00 76.19 73 LEU A CA 1
ATOM 589 C C . LEU A 1 73 ? 7.229 -5.175 4.041 1.00 76.19 73 LEU A C 1
ATOM 591 O O . LEU A 1 73 ? 8.028 -4.640 3.273 1.00 76.19 73 LEU A O 1
ATOM 595 N N . TRP A 1 74 ? 7.564 -6.266 4.737 1.00 69.38 74 TRP A N 1
ATOM 596 C CA . TRP A 1 74 ? 8.865 -6.932 4.590 1.00 69.38 74 TRP A CA 1
ATOM 597 C C . TRP A 1 74 ? 9.116 -7.374 3.141 1.00 69.38 74 TRP A C 1
ATOM 599 O O . TRP A 1 74 ? 10.263 -7.417 2.697 1.00 69.38 74 TRP A O 1
ATOM 609 N N . TYR A 1 75 ? 8.045 -7.670 2.395 1.00 69.56 75 TYR A N 1
ATOM 610 C CA . TYR A 1 75 ? 8.141 -8.079 1.002 1.00 69.56 75 TYR A CA 1
ATOM 611 C C . TYR A 1 75 ? 8.310 -6.901 0.043 1.00 69.56 75 TYR A C 1
ATOM 613 O O . TYR A 1 75 ? 8.778 -7.132 -1.063 1.00 69.56 75 TYR A O 1
ATOM 621 N N . LEU A 1 76 ? 8.012 -5.651 0.422 1.00 69.44 76 LEU A N 1
ATOM 622 C CA . LEU A 1 76 ? 8.142 -4.469 -0.449 1.00 69.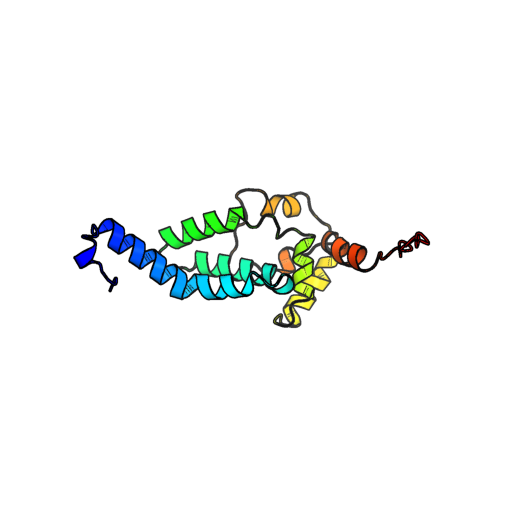44 76 LEU A CA 1
ATOM 623 C C . LEU A 1 76 ? 9.621 -4.065 -0.658 1.00 69.44 76 LEU A C 1
ATOM 625 O O . LEU A 1 76 ? 9.970 -2.897 -0.713 1.00 69.44 76 LEU A O 1
ATOM 629 N N . SER A 1 77 ? 10.517 -5.048 -0.730 1.00 69.44 77 SER A N 1
ATOM 630 C CA . SER A 1 77 ? 11.964 -4.943 -0.926 1.00 69.44 77 SER A CA 1
ATOM 631 C C . SER A 1 77 ? 12.346 -4.440 -2.316 1.00 69.44 77 SER A C 1
ATOM 633 O O . SER A 1 77 ? 11.573 -4.539 -3.265 1.00 69.44 77 SER A O 1
ATOM 635 N N . GLU A 1 78 ? 13.593 -3.978 -2.458 1.00 69.00 78 GLU A N 1
ATOM 636 C CA . GLU A 1 78 ? 14.161 -3.614 -3.764 1.00 69.00 78 GLU A CA 1
ATOM 637 C C . GLU A 1 78 ? 14.108 -4.771 -4.777 1.00 69.00 78 GLU A C 1
ATOM 639 O O . GLU A 1 78 ? 14.106 -4.508 -5.972 1.00 69.00 78 GLU A O 1
ATOM 644 N N . ASP A 1 79 ? 14.063 -6.032 -4.334 1.00 73.25 79 ASP A N 1
ATOM 645 C CA . ASP A 1 79 ? 13.962 -7.186 -5.234 1.00 73.25 79 ASP A CA 1
ATOM 646 C C . ASP A 1 79 ? 12.519 -7.360 -5.755 1.00 73.25 79 ASP A C 1
ATOM 648 O O . ASP A 1 79 ? 12.302 -7.542 -6.950 1.00 73.25 79 ASP A O 1
ATOM 652 N N . LEU A 1 80 ? 11.522 -7.275 -4.870 1.00 79.69 80 LEU A N 1
ATOM 653 C CA . LEU A 1 80 ? 10.119 -7.580 -5.190 1.00 79.69 80 LEU A CA 1
ATOM 654 C C . LEU A 1 80 ? 9.316 -6.367 -5.674 1.00 79.69 80 LEU A C 1
ATOM 656 O O . LEU A 1 80 ? 8.302 -6.551 -6.340 1.00 79.69 80 LEU A O 1
ATOM 660 N N . ILE A 1 81 ? 9.789 -5.137 -5.441 1.00 86.94 81 ILE A N 1
ATOM 661 C CA . ILE A 1 81 ? 9.222 -3.926 -6.060 1.00 86.94 81 ILE A CA 1
ATOM 662 C C . ILE A 1 81 ? 9.210 -4.026 -7.593 1.00 86.94 81 ILE A C 1
ATOM 664 O O . ILE A 1 81 ? 8.360 -3.430 -8.247 1.00 86.94 81 ILE A O 1
ATOM 668 N N . ALA A 1 82 ? 10.118 -4.821 -8.174 1.00 89.62 82 ALA A N 1
ATOM 669 C CA . ALA A 1 82 ? 10.166 -5.063 -9.609 1.00 89.62 82 ALA A CA 1
ATOM 670 C C . ALA A 1 82 ? 8.931 -5.813 -10.145 1.00 89.62 82 ALA A C 1
ATOM 672 O O . ALA A 1 82 ? 8.682 -5.768 -11.347 1.00 89.62 82 ALA A O 1
ATOM 673 N N . LEU A 1 83 ? 8.118 -6.442 -9.285 1.00 89.75 83 LEU A N 1
ATOM 674 C CA . LEU A 1 83 ? 6.836 -7.020 -9.697 1.00 89.75 83 LEU A CA 1
ATOM 675 C C . LEU A 1 83 ? 5.872 -5.956 -10.242 1.00 89.75 83 LEU A C 1
ATOM 677 O O . LEU A 1 83 ? 5.126 -6.245 -11.172 1.00 89.75 83 LEU A O 1
ATOM 681 N N . ALA A 1 84 ? 5.960 -4.709 -9.764 1.00 91.12 84 ALA A N 1
ATOM 682 C CA . ALA A 1 84 ? 5.127 -3.610 -10.257 1.00 91.12 84 ALA A CA 1
ATOM 683 C C . ALA A 1 84 ? 5.419 -3.222 -11.721 1.00 91.12 84 ALA A C 1
ATOM 685 O O . ALA A 1 84 ? 4.603 -2.555 -12.349 1.00 91.12 84 ALA A O 1
ATOM 686 N N . PHE A 1 85 ? 6.532 -3.666 -12.325 1.00 91.00 85 PHE A N 1
ATOM 687 C CA . PHE A 1 85 ? 6.728 -3.486 -13.772 1.00 91.00 85 PHE A CA 1
ATOM 688 C C . PHE A 1 85 ? 5.688 -4.258 -14.603 1.00 91.00 85 PHE A C 1
ATOM 690 O O . PHE A 1 85 ? 5.353 -3.829 -15.713 1.00 91.00 85 PHE A O 1
ATOM 697 N N . PHE A 1 86 ? 5.168 -5.363 -14.059 1.00 91.19 86 PHE A N 1
ATOM 698 C CA . PHE A 1 86 ? 4.151 -6.199 -14.695 1.00 91.19 86 PHE A CA 1
ATOM 699 C C . PHE A 1 86 ? 2.720 -5.709 -14.445 1.00 91.19 86 PHE A C 1
ATOM 701 O O . PHE A 1 86 ? 1.806 -6.222 -15.077 1.00 91.19 86 PHE A O 1
ATOM 708 N N . ASP A 1 87 ? 2.523 -4.704 -13.587 1.00 91.25 87 ASP A N 1
ATOM 709 C CA . ASP A 1 87 ? 1.211 -4.105 -13.343 1.00 91.25 87 ASP A CA 1
ATOM 710 C C . ASP A 1 87 ? 0.753 -3.332 -14.589 1.00 91.25 87 ASP A C 1
ATOM 712 O O . ASP A 1 87 ? 1.359 -2.334 -14.981 1.00 91.25 87 ASP A O 1
ATOM 716 N N . ASP A 1 88 ? -0.293 -3.799 -15.259 1.00 87.88 88 ASP A N 1
ATOM 717 C CA . ASP A 1 88 ? -0.876 -3.161 -16.440 1.00 87.88 88 ASP A CA 1
ATOM 718 C C . ASP A 1 88 ? -1.710 -1.912 -16.110 1.00 87.88 88 ASP A C 1
ATOM 720 O O . ASP A 1 88 ? -1.945 -1.087 -16.991 1.00 87.88 88 ASP A O 1
ATOM 724 N N . LYS A 1 89 ? -2.083 -1.713 -14.840 1.00 82.69 89 LYS A N 1
ATOM 725 C CA . LYS A 1 89 ? -2.795 -0.525 -14.340 1.00 82.69 89 LYS A CA 1
ATOM 726 C C . LYS A 1 89 ? -1.864 0.659 -14.063 1.00 82.69 89 LYS A C 1
ATOM 728 O O . LYS A 1 89 ? -2.308 1.706 -13.582 1.00 82.69 89 LYS A O 1
ATOM 733 N N . PHE A 1 90 ? -0.563 0.496 -14.275 1.00 78.50 90 PHE A N 1
ATOM 734 C CA . PHE A 1 90 ? 0.419 1.559 -14.104 1.00 78.50 90 PHE A CA 1
ATOM 735 C C . PHE A 1 90 ? 0.432 2.499 -15.309 1.00 78.50 90 PHE A C 1
ATOM 737 O O . PHE A 1 90 ? 0.544 2.047 -16.446 1.00 78.50 90 PHE A O 1
ATOM 744 N N . GLU A 1 91 ? 0.418 3.807 -15.058 1.00 77.19 91 GLU A N 1
ATOM 745 C CA . GLU A 1 91 ? 0.667 4.788 -16.111 1.00 77.19 91 GLU A CA 1
ATOM 746 C C . GLU A 1 91 ? 2.113 4.679 -16.621 1.00 77.19 91 GLU A C 1
ATOM 748 O O . GLU A 1 91 ? 3.061 4.500 -15.845 1.00 77.19 91 GLU A O 1
ATOM 753 N N . ASP A 1 92 ? 2.300 4.857 -17.931 1.00 78.06 92 ASP A N 1
ATOM 754 C CA . ASP A 1 92 ? 3.610 4.749 -18.587 1.00 78.06 92 ASP A CA 1
ATOM 755 C C . ASP A 1 92 ? 4.666 5.688 -17.976 1.00 78.06 92 ASP A C 1
ATOM 757 O O . ASP A 1 92 ? 5.858 5.367 -17.950 1.00 78.06 92 ASP A O 1
ATOM 761 N N . GLY A 1 93 ? 4.238 6.840 -17.446 1.00 85.19 93 GLY A N 1
ATOM 762 C CA . GLY A 1 93 ? 5.115 7.823 -16.811 1.00 85.19 93 GLY A CA 1
ATOM 763 C C . GLY A 1 93 ? 5.833 7.282 -15.572 1.00 85.19 93 GLY A C 1
ATOM 764 O O . GLY A 1 93 ? 7.054 7.407 -15.462 1.00 85.19 93 GLY A O 1
ATOM 765 N N . GLU A 1 94 ? 5.111 6.624 -14.662 1.00 84.00 94 GLU A N 1
ATOM 766 C CA . GLU A 1 94 ? 5.717 6.105 -13.434 1.00 84.00 94 GLU A CA 1
ATOM 767 C C . GLU A 1 94 ? 6.588 4.869 -13.721 1.00 84.00 94 GLU A C 1
ATOM 769 O O . GLU A 1 94 ? 7.685 4.756 -13.163 1.00 84.00 94 GLU A O 1
ATOM 774 N N . LYS A 1 95 ? 6.199 4.011 -14.683 1.00 88.94 95 LYS A N 1
ATOM 775 C CA . LYS A 1 95 ? 7.062 2.909 -15.162 1.00 88.94 95 LYS A CA 1
ATOM 776 C C . LYS A 1 95 ? 8.378 3.429 -15.735 1.00 88.94 95 LYS A C 1
ATOM 778 O O . LYS A 1 95 ? 9.431 2.830 -15.509 1.00 88.94 95 LYS A O 1
ATOM 783 N N . LYS A 1 96 ? 8.343 4.556 -16.450 1.00 90.94 96 LYS A N 1
ATOM 784 C CA . LYS A 1 96 ? 9.546 5.191 -16.996 1.00 90.94 96 LYS A CA 1
ATOM 785 C C . LYS A 1 96 ? 10.485 5.669 -15.887 1.00 90.94 96 LYS A C 1
ATOM 787 O O . LYS A 1 96 ? 11.675 5.370 -15.943 1.00 90.94 96 LYS A O 1
ATOM 792 N N . TRP A 1 97 ? 9.965 6.304 -14.835 1.00 91.06 97 TRP A N 1
ATOM 793 C CA . TRP A 1 97 ? 10.780 6.685 -13.672 1.00 91.06 97 TRP A CA 1
ATOM 794 C C . TRP A 1 97 ? 11.342 5.477 -12.918 1.00 91.06 97 TRP A C 1
ATOM 796 O O . TRP A 1 97 ? 12.477 5.511 -12.441 1.00 91.06 97 TRP A O 1
ATOM 806 N N . MET A 1 98 ? 10.574 4.390 -12.805 1.00 91.12 98 MET A N 1
ATOM 807 C CA . MET A 1 98 ? 11.082 3.130 -12.257 1.00 91.12 98 MET A CA 1
ATOM 808 C C . MET A 1 98 ? 12.251 2.597 -13.098 1.00 91.12 98 MET A C 1
ATOM 810 O O . MET A 1 98 ? 13.286 2.235 -12.540 1.00 91.12 98 MET A O 1
ATOM 814 N N . LEU A 1 99 ? 12.122 2.599 -14.430 1.00 91.50 99 LEU 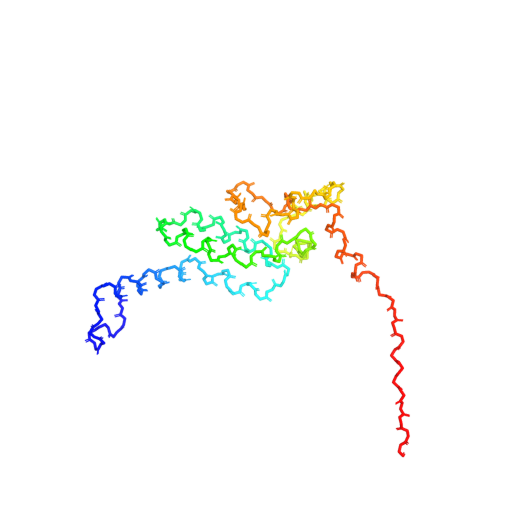A N 1
ATOM 815 C CA . LEU A 1 99 ? 13.173 2.163 -15.354 1.00 91.50 99 LEU A CA 1
ATOM 816 C C . LEU A 1 99 ? 14.442 3.018 -15.217 1.00 91.50 99 LEU A C 1
ATOM 818 O O . LEU A 1 99 ? 15.542 2.473 -15.126 1.00 91.50 99 LEU A O 1
ATOM 822 N N . GLU A 1 100 ? 14.299 4.341 -15.140 1.00 92.25 100 GLU A N 1
ATOM 823 C CA . GLU A 1 100 ? 15.414 5.271 -14.913 1.00 92.25 100 GLU A CA 1
ATOM 824 C C . GLU A 1 100 ? 16.145 4.974 -13.593 1.00 92.25 100 GLU A C 1
ATOM 826 O O . GLU A 1 100 ? 17.372 5.044 -13.525 1.00 92.25 100 GLU A O 1
ATOM 831 N N . ASN A 1 101 ? 15.428 4.545 -12.553 1.00 91.25 101 ASN A N 1
ATOM 832 C CA . ASN A 1 101 ? 16.027 4.208 -11.263 1.00 91.25 101 ASN A CA 1
ATOM 833 C C . ASN A 1 101 ? 16.706 2.828 -11.214 1.00 91.25 101 ASN A C 1
ATOM 835 O O . ASN A 1 101 ? 17.467 2.567 -10.279 1.00 91.25 101 ASN A O 1
ATOM 839 N N . LEU A 1 102 ? 16.557 1.971 -12.233 1.00 91.25 102 LEU A N 1
ATOM 840 C CA . LEU A 1 102 ? 17.269 0.684 -12.310 1.00 91.25 102 LEU A CA 1
ATOM 841 C C . LEU A 1 102 ? 18.795 0.832 -12.433 1.00 91.25 102 LEU A C 1
ATOM 843 O O . LEU A 1 102 ? 19.527 -0.143 -12.265 1.00 91.25 102 LEU A O 1
ATOM 847 N N . VAL A 1 103 ? 19.322 2.014 -12.753 1.00 90.25 103 VAL A N 1
ATOM 848 C CA . VAL A 1 103 ? 20.778 2.257 -12.731 1.00 90.25 103 VAL A CA 1
ATOM 849 C C . VAL A 1 103 ? 21.263 2.832 -11.400 1.00 90.25 103 VAL A C 1
ATOM 851 O O . VAL A 1 103 ? 22.468 2.858 -11.150 1.00 90.25 103 VAL A O 1
ATOM 854 N N . ARG A 1 104 ? 20.351 3.257 -10.515 1.00 88.56 104 ARG A N 1
ATOM 855 C CA . ARG A 1 104 ? 20.701 3.847 -9.221 1.00 88.56 104 ARG A CA 1
ATOM 856 C C . ARG A 1 104 ? 21.288 2.773 -8.301 1.00 88.56 104 ARG A C 1
ATOM 858 O O . ARG A 1 104 ? 20.644 1.745 -8.108 1.00 88.56 104 ARG A O 1
ATOM 865 N N . PRO A 1 105 ? 22.457 2.985 -7.675 1.00 85.44 105 PRO A N 1
ATOM 866 C CA . PRO A 1 105 ? 23.050 1.978 -6.805 1.00 85.44 105 PRO A CA 1
ATOM 867 C C . PRO A 1 105 ? 22.136 1.654 -5.616 1.00 85.44 105 PRO A C 1
ATOM 869 O O . PRO A 1 105 ? 21.616 2.551 -4.942 1.00 85.44 105 PRO A O 1
ATOM 872 N N . ALA A 1 106 ? 21.975 0.359 -5.339 1.00 79.00 106 ALA A N 1
ATOM 873 C CA . ALA A 1 106 ? 21.335 -0.125 -4.123 1.00 79.00 106 ALA A CA 1
ATOM 874 C C . ALA A 1 106 ? 22.087 0.390 -2.886 1.00 79.00 106 ALA A C 1
ATOM 876 O O . ALA A 1 106 ? 23.314 0.300 -2.800 1.00 79.00 106 ALA A O 1
ATOM 877 N N . SER A 1 107 ? 21.363 0.925 -1.902 1.00 69.62 107 SER A N 1
ATOM 878 C CA . SER A 1 107 ? 21.981 1.416 -0.664 1.00 69.62 107 SER A CA 1
ATOM 879 C C . SER A 1 107 ? 21.627 0.509 0.510 1.00 69.62 107 SER A C 1
ATOM 881 O O . SER A 1 107 ? 20.488 0.065 0.642 1.00 69.62 107 SER A O 1
ATOM 883 N N . LYS A 1 108 ? 22.562 0.311 1.451 1.00 61.88 108 LYS A N 1
ATOM 884 C CA . LYS A 1 108 ? 22.278 -0.405 2.715 1.00 61.88 108 LYS A CA 1
ATOM 885 C C . LYS A 1 108 ? 21.081 0.192 3.477 1.00 61.88 108 LYS A C 1
ATOM 887 O O . LYS A 1 108 ? 20.409 -0.517 4.218 1.00 61.88 108 LYS A O 1
ATOM 892 N N . LYS A 1 109 ? 20.811 1.494 3.304 1.00 56.41 109 LYS A N 1
ATOM 893 C CA . LYS A 1 109 ? 19.671 2.201 3.910 1.00 56.41 109 LYS A CA 1
ATOM 894 C C . LYS A 1 109 ? 18.347 1.871 3.221 1.00 56.41 109 LYS A C 1
ATOM 896 O O . LYS A 1 109 ? 17.330 1.811 3.898 1.00 56.41 109 LYS A O 1
ATOM 901 N N . ALA A 1 110 ? 18.353 1.659 1.911 1.00 53.91 110 ALA A N 1
ATOM 902 C CA . ALA A 1 110 ? 17.162 1.295 1.155 1.00 53.91 110 ALA A CA 1
ATOM 903 C C . ALA A 1 110 ? 16.755 -0.173 1.390 1.00 53.91 110 ALA A C 1
ATOM 905 O O . ALA A 1 110 ? 15.568 -0.441 1.524 1.00 53.91 110 ALA A O 1
ATOM 906 N N . LEU A 1 111 ? 17.718 -1.060 1.677 1.00 51.28 111 LEU A N 1
ATOM 907 C CA . LEU A 1 111 ? 17.453 -2.401 2.225 1.00 51.28 111 LEU A CA 1
ATOM 908 C C . LEU A 1 111 ? 16.794 -2.366 3.614 1.00 51.28 111 LEU A C 1
ATOM 910 O O . LEU A 1 111 ? 15.835 -3.082 3.869 1.00 51.28 111 LEU A O 1
ATOM 914 N N . LYS A 1 112 ? 17.265 -1.484 4.506 1.00 48.06 112 LYS A N 1
ATOM 915 C CA . LYS A 1 112 ? 16.717 -1.338 5.868 1.00 48.06 112 LYS A CA 1
ATOM 916 C C . LYS A 1 112 ? 15.414 -0.538 5.953 1.00 48.06 112 LYS A C 1
ATOM 918 O O . LYS A 1 112 ? 14.761 -0.574 6.993 1.00 48.06 112 LYS A O 1
ATOM 923 N N . ARG A 1 113 ? 15.044 0.215 4.909 1.00 50.78 113 ARG A N 1
ATOM 924 C CA . ARG A 1 113 ? 13.881 1.127 4.920 1.00 50.78 113 ARG A CA 1
ATOM 925 C C . ARG A 1 113 ? 12.549 0.407 5.138 1.00 50.78 113 ARG A C 1
ATOM 927 O O . ARG A 1 113 ? 11.598 1.056 5.554 1.00 50.78 113 ARG A O 1
ATOM 934 N N . LEU A 1 114 ? 12.509 -0.901 4.899 1.00 51.69 114 LEU A N 1
ATOM 935 C CA . LEU A 1 114 ? 11.296 -1.719 4.944 1.00 51.69 114 LEU A CA 1
ATOM 936 C C . LEU A 1 114 ? 11.281 -2.682 6.133 1.00 51.69 114 LEU A C 1
ATOM 938 O O . LEU A 1 114 ? 10.220 -3.017 6.643 1.00 51.69 114 LEU A O 1
ATOM 942 N N . GLU A 1 115 ? 12.457 -3.066 6.633 1.00 44.06 115 GLU A N 1
ATOM 943 C CA . GLU A 1 115 ? 12.593 -4.005 7.751 1.00 44.06 115 GLU A CA 1
ATOM 944 C C . GLU A 1 115 ? 12.492 -3.345 9.139 1.00 44.06 115 GLU A C 1
ATOM 946 O O . GLU A 1 115 ? 12.389 -4.045 10.145 1.00 44.06 115 GLU A O 1
ATOM 951 N N . GLY A 1 116 ? 12.513 -2.010 9.257 1.00 46.19 116 GLY A N 1
ATOM 952 C CA . GLY A 1 116 ? 12.580 -1.371 10.577 1.00 46.19 116 GLY A CA 1
ATOM 953 C C . GLY A 1 116 ? 11.913 -0.008 10.685 1.00 46.19 116 GLY A C 1
ATOM 954 O O . GLY A 1 116 ? 12.473 0.974 10.217 1.00 46.19 116 GLY A O 1
ATOM 955 N N . LYS A 1 117 ? 10.765 0.041 11.386 1.00 47.44 117 LYS A N 1
ATOM 956 C CA . LYS A 1 117 ? 10.144 1.174 12.129 1.00 47.44 117 LYS A CA 1
ATOM 957 C C . LYS A 1 117 ? 10.144 2.592 11.506 1.00 47.44 117 LYS A C 1
ATOM 959 O O . LYS A 1 117 ? 9.797 3.544 12.198 1.00 47.44 117 LYS A O 1
ATOM 964 N N . GLY A 1 118 ? 10.510 2.771 10.240 1.00 51.47 118 GLY A N 1
ATOM 965 C CA . GLY A 1 118 ? 10.892 4.080 9.704 1.00 51.47 118 GLY A CA 1
ATOM 966 C C . GLY A 1 118 ? 10.438 4.360 8.279 1.00 51.47 118 GLY A C 1
ATOM 967 O O . GLY A 1 118 ? 10.868 5.372 7.718 1.00 51.47 118 GLY A O 1
ATOM 968 N N . LEU A 1 119 ? 9.585 3.515 7.691 1.00 60.12 119 LEU A N 1
ATOM 969 C CA . LEU A 1 119 ? 8.966 3.845 6.415 1.00 60.12 119 LEU A CA 1
ATOM 970 C C . LEU A 1 119 ? 7.931 4.953 6.638 1.00 60.12 119 LEU A C 1
ATOM 972 O O . LEU A 1 119 ? 6.769 4.704 6.939 1.00 60.12 119 LEU A O 1
ATOM 976 N N . ARG A 1 120 ? 8.381 6.205 6.531 1.00 62.31 120 ARG A N 1
ATOM 977 C CA . ARG A 1 120 ? 7.490 7.358 6.424 1.00 62.31 120 ARG A CA 1
ATOM 978 C C . ARG A 1 120 ? 7.012 7.439 4.984 1.00 62.31 120 ARG A C 1
ATOM 980 O O . ARG A 1 120 ? 7.692 8.035 4.153 1.00 62.31 120 ARG A O 1
ATOM 987 N N . VAL A 1 121 ? 5.878 6.805 4.711 1.00 68.38 121 VAL A N 1
ATOM 988 C CA . VAL A 1 121 ? 5.136 7.039 3.475 1.00 68.38 121 VAL A CA 1
ATOM 989 C C . VAL A 1 121 ? 4.417 8.373 3.605 1.00 68.38 121 VAL A C 1
ATOM 991 O O . VAL A 1 121 ? 3.694 8.624 4.566 1.00 68.38 121 VAL A O 1
ATOM 994 N N . THR A 1 122 ? 4.671 9.242 2.642 1.00 70.94 122 THR A N 1
ATOM 995 C CA . THR A 1 122 ? 3.949 10.493 2.420 1.00 70.94 122 THR A CA 1
ATOM 996 C C . THR A 1 122 ? 3.165 10.381 1.119 1.00 70.94 122 THR A C 1
ATOM 998 O O . THR A 1 122 ? 3.440 9.516 0.288 1.00 70.94 122 THR A O 1
ATOM 1001 N N . ASN A 1 123 ? 2.261 11.323 0.877 1.00 71.44 123 ASN A N 1
ATOM 1002 C CA . ASN A 1 123 ? 1.504 11.407 -0.379 1.00 71.44 123 ASN A CA 1
ATOM 1003 C C . ASN A 1 123 ? 2.396 11.666 -1.608 1.00 71.44 123 ASN A C 1
ATOM 1005 O O . ASN A 1 123 ? 1.957 11.549 -2.741 1.00 71.44 123 ASN A O 1
ATOM 1009 N N . THR A 1 124 ? 3.658 12.040 -1.387 1.00 74.19 124 THR A N 1
ATOM 1010 C CA . THR A 1 124 ? 4.673 12.242 -2.430 1.00 74.19 124 THR A CA 1
ATOM 1011 C C . THR A 1 124 ? 5.574 11.025 -2.629 1.00 74.19 124 THR A C 1
ATOM 1013 O O . THR A 1 124 ? 6.486 11.056 -3.451 1.00 74.19 124 THR A O 1
ATOM 1016 N N . THR A 1 125 ? 5.377 9.967 -1.841 1.00 80.31 125 THR A N 1
ATOM 1017 C CA . THR A 1 125 ? 6.134 8.725 -1.984 1.00 80.31 125 THR A CA 1
ATOM 1018 C C . THR A 1 125 ? 5.612 7.974 -3.203 1.00 80.31 125 THR A C 1
ATOM 1020 O O . THR A 1 125 ? 4.427 7.676 -3.266 1.00 80.31 125 THR A O 1
ATOM 1023 N N . THR A 1 126 ? 6.499 7.660 -4.144 1.00 86.00 126 THR A N 1
ATOM 1024 C CA . THR A 1 126 ? 6.205 6.897 -5.367 1.00 86.00 126 THR A CA 1
ATOM 1025 C C . THR A 1 126 ? 6.939 5.560 -5.350 1.00 86.00 126 THR A C 1
ATOM 1027 O O . THR A 1 126 ? 7.967 5.422 -4.670 1.00 86.00 126 THR A O 1
ATOM 1030 N N . LEU A 1 127 ? 6.477 4.579 -6.133 1.00 86.25 127 LEU A N 1
ATOM 1031 C CA . LEU A 1 127 ? 7.156 3.280 -6.210 1.00 86.25 127 LEU A CA 1
ATOM 1032 C C . LEU A 1 127 ? 8.541 3.403 -6.846 1.00 86.25 127 LEU A C 1
ATOM 1034 O O . LEU A 1 127 ? 9.484 2.731 -6.424 1.00 86.25 127 LEU A O 1
ATOM 1038 N N . SER A 1 128 ? 8.705 4.337 -7.788 1.00 87.31 128 SER A N 1
ATOM 1039 C CA . SER A 1 128 ? 9.997 4.625 -8.417 1.00 87.31 128 SER A CA 1
ATOM 1040 C C . SER A 1 128 ? 11.103 4.925 -7.401 1.00 87.31 128 SER A C 1
ATOM 1042 O O . SER A 1 128 ? 12.244 4.523 -7.620 1.00 87.31 128 SER A O 1
ATOM 1044 N N . GLY A 1 129 ? 10.792 5.540 -6.253 1.00 83.38 129 GLY A N 1
ATOM 1045 C CA . GLY A 1 129 ? 11.771 5.835 -5.201 1.00 83.38 129 GLY A CA 1
ATOM 1046 C C . GLY A 1 129 ? 12.427 4.598 -4.564 1.00 83.38 129 GLY A C 1
ATOM 1047 O O . GLY A 1 129 ? 13.548 4.707 -4.035 1.00 83.38 129 GLY A O 1
ATOM 1048 N N . PHE A 1 130 ? 11.753 3.446 -4.644 1.00 81.81 130 PHE A N 1
ATOM 1049 C CA . PHE A 1 130 ? 12.182 2.150 -4.112 1.00 81.81 130 PHE A CA 1
ATOM 1050 C C . PHE A 1 130 ? 12.954 1.298 -5.123 1.00 81.81 130 PHE A C 1
ATOM 1052 O O . PHE A 1 130 ? 13.644 0.365 -4.718 1.00 81.81 130 PHE A O 1
ATOM 1059 N N . VAL A 1 131 ? 12.880 1.626 -6.414 1.00 87.88 131 VAL A N 1
ATOM 1060 C CA . VAL A 1 131 ? 13.611 0.906 -7.459 1.00 87.88 131 VAL A CA 1
ATOM 1061 C C . VAL A 1 131 ? 15.093 1.279 -7.421 1.00 87.88 131 VAL A C 1
ATOM 1063 O O . VAL A 1 131 ? 15.462 2.448 -7.266 1.00 87.88 131 VAL A O 1
ATOM 1066 N N . THR A 1 132 ? 15.954 0.271 -7.541 1.00 88.94 132 THR A N 1
ATOM 1067 C CA . THR A 1 132 ? 17.412 0.426 -7.623 1.00 88.94 132 THR A CA 1
ATOM 1068 C C . THR A 1 132 ? 17.998 -0.587 -8.605 1.00 88.94 132 THR A C 1
ATOM 1070 O O . THR A 1 132 ? 17.295 -1.420 -9.178 1.00 88.94 132 THR A O 1
ATOM 1073 N N . SER A 1 133 ? 19.319 -0.581 -8.763 1.00 89.81 133 SER A N 1
ATOM 1074 C CA . SER A 1 133 ? 20.048 -1.595 -9.520 1.00 89.81 133 SER A CA 1
ATOM 1075 C C . SER A 1 133 ? 19.839 -3.015 -9.011 1.00 89.81 133 SER A C 1
ATOM 1077 O O . SER A 1 133 ? 19.950 -3.949 -9.801 1.00 89.81 133 SER A O 1
ATOM 1079 N N . ARG A 1 134 ? 19.482 -3.198 -7.736 1.00 88.06 134 ARG A N 1
ATOM 1080 C CA . ARG A 1 134 ? 19.174 -4.517 -7.178 1.00 88.06 134 ARG A CA 1
ATOM 1081 C C . ARG A 1 134 ? 17.850 -5.078 -7.700 1.00 88.06 134 ARG A C 1
ATOM 1083 O O . ARG A 1 134 ? 17.750 -6.286 -7.873 1.00 88.06 134 ARG A O 1
ATOM 1090 N N . SER A 1 135 ? 16.892 -4.224 -8.061 1.00 90.31 135 SER A N 1
ATOM 1091 C CA . SER A 1 135 ? 15.613 -4.638 -8.656 1.00 90.31 135 SER A CA 1
ATOM 1092 C C . SER A 1 135 ? 15.776 -5.431 -9.958 1.00 90.31 135 SER A C 1
ATOM 1094 O O . SER A 1 135 ? 14.907 -6.225 -10.309 1.00 90.31 135 SER A O 1
ATOM 1096 N N . LYS A 1 136 ? 16.922 -5.298 -10.647 1.00 89.88 136 LYS A N 1
ATOM 1097 C CA . LYS A 1 136 ? 17.266 -6.107 -11.829 1.00 89.88 136 LYS A CA 1
ATOM 1098 C C . LYS A 1 136 ? 17.349 -7.604 -11.541 1.00 89.88 136 LYS A C 1
ATOM 1100 O O . LYS A 1 136 ? 17.068 -8.403 -12.431 1.00 89.88 136 LYS A O 1
ATOM 1105 N N . ARG A 1 137 ? 17.664 -7.980 -10.299 1.00 87.94 137 ARG A N 1
ATOM 1106 C CA . ARG A 1 137 ? 17.821 -9.373 -9.880 1.00 87.94 137 ARG A CA 1
ATOM 1107 C C . ARG A 1 137 ? 16.576 -10.211 -10.151 1.00 87.94 137 ARG A C 1
ATOM 1109 O O . ARG A 1 137 ? 16.702 -11.379 -10.502 1.00 87.94 137 ARG A O 1
ATOM 1116 N N . LEU A 1 138 ? 15.379 -9.631 -10.022 1.00 88.31 138 LEU A N 1
ATOM 1117 C CA . LEU A 1 138 ? 14.144 -10.338 -10.359 1.00 88.31 138 LEU A CA 1
ATOM 1118 C C . LEU A 1 138 ? 14.137 -10.761 -11.836 1.00 88.31 138 LEU A C 1
ATOM 1120 O O . LEU A 1 138 ? 13.852 -11.914 -12.143 1.00 88.31 138 LEU A O 1
ATOM 1124 N N . PHE A 1 139 ? 14.502 -9.859 -12.748 1.00 89.06 139 PHE A N 1
ATOM 1125 C CA . PHE A 1 139 ? 14.550 -10.149 -14.183 1.00 89.06 139 PHE A CA 1
ATOM 1126 C C . PHE A 1 139 ? 15.658 -11.141 -14.541 1.00 89.06 139 PHE A C 1
ATOM 1128 O O . PHE A 1 139 ? 15.451 -12.007 -15.388 1.00 89.06 139 PHE A O 1
ATOM 1135 N N . GLU A 1 140 ? 16.805 -11.070 -13.867 1.00 89.81 140 GLU A N 1
ATOM 1136 C CA . GLU A 1 140 ? 17.876 -12.063 -14.007 1.00 89.81 140 GLU A CA 1
ATOM 1137 C C . GLU A 1 140 ? 17.375 -13.458 -13.609 1.00 89.81 140 GLU A C 1
ATOM 1139 O O . GLU A 1 140 ? 17.550 -14.405 -14.363 1.00 89.81 140 GLU A O 1
ATOM 1144 N N . LEU A 1 141 ? 16.651 -13.585 -12.492 1.00 88.12 141 LEU A N 1
ATOM 1145 C CA . LEU A 1 141 ? 16.070 -14.863 -12.056 1.00 88.12 141 LEU A CA 1
ATOM 1146 C C . LEU A 1 141 ? 14.998 -15.397 -13.014 1.00 88.12 141 LEU A C 1
ATOM 1148 O O . LEU A 1 141 ? 14.872 -16.607 -13.187 1.00 88.12 141 LEU A O 1
ATOM 1152 N N . LEU A 1 142 ? 14.215 -14.511 -13.633 1.00 85.56 142 LEU A N 1
ATOM 1153 C CA . LEU A 1 142 ? 13.194 -14.902 -14.609 1.00 85.56 142 LEU A CA 1
ATOM 1154 C C . LEU A 1 142 ? 13.799 -15.331 -15.955 1.00 85.56 142 LEU A C 1
ATOM 1156 O O . LEU A 1 142 ? 13.195 -16.142 -16.661 1.00 85.56 142 LEU A O 1
ATOM 1160 N N . THR A 1 143 ? 14.971 -14.795 -16.307 1.00 85.06 143 THR A N 1
ATOM 1161 C CA . THR A 1 143 ? 15.670 -15.079 -17.570 1.00 85.06 143 THR A CA 1
ATOM 1162 C C . THR A 1 143 ? 16.711 -16.195 -17.451 1.00 85.06 143 THR A C 1
ATOM 1164 O O . THR A 1 143 ? 16.941 -16.894 -18.436 1.00 85.06 143 THR A O 1
ATOM 1167 N N . ASP A 1 144 ? 17.268 -16.450 -16.261 1.00 73.81 144 ASP A N 1
ATOM 1168 C CA . ASP A 1 144 ? 18.191 -17.559 -15.969 1.00 73.81 144 ASP A CA 1
ATOM 1169 C C . ASP A 1 144 ? 17.434 -18.895 -15.831 1.00 73.81 144 ASP A C 1
ATOM 1171 O O . ASP A 1 144 ? 17.484 -19.600 -14.822 1.00 73.81 144 ASP A O 1
ATOM 1175 N N . ARG A 1 145 ? 16.691 -19.273 -16.878 1.00 58.50 145 ARG A N 1
ATOM 1176 C CA . ARG A 1 145 ? 16.240 -20.655 -17.053 1.00 58.50 145 ARG A CA 1
ATOM 1177 C C . ARG A 1 145 ? 17.408 -21.473 -17.582 1.00 58.50 145 ARG A C 1
ATOM 1179 O O . ARG A 1 145 ? 17.503 -21.744 -18.775 1.00 58.50 145 ARG A O 1
ATOM 1186 N N . LYS A 1 146 ? 18.264 -21.956 -16.684 1.00 58.06 146 LYS A N 1
ATOM 1187 C CA . LYS A 1 146 ? 18.954 -23.218 -16.960 1.00 58.06 146 LYS A CA 1
ATOM 1188 C C . LYS A 1 146 ? 17.874 -24.288 -17.048 1.00 58.06 146 LYS A C 1
ATOM 1190 O O . LYS A 1 146 ? 17.244 -24.619 -16.044 1.00 58.06 146 LYS A O 1
ATOM 1195 N N . GLU A 1 147 ? 17.611 -24.791 -18.250 1.00 52.53 147 GLU A N 1
ATOM 1196 C CA . GLU A 1 147 ? 16.808 -25.996 -18.423 1.00 52.53 147 GLU A CA 1
ATOM 1197 C C . GLU A 1 147 ? 17.473 -27.121 -17.624 1.00 52.53 147 GLU A C 1
ATOM 1199 O O . GLU A 1 147 ? 18.478 -27.693 -18.039 1.00 52.53 147 GLU A O 1
ATOM 1204 N N . HIS A 1 148 ? 16.949 -27.433 -16.439 1.00 51.12 148 HIS A N 1
ATOM 1205 C CA . HIS A 1 148 ? 17.259 -28.707 -15.815 1.00 51.12 148 HIS A CA 1
ATOM 1206 C C . HIS A 1 148 ? 16.528 -29.781 -16.627 1.00 51.12 148 HIS A C 1
ATOM 1208 O O . HIS A 1 148 ? 15.290 -29.763 -16.651 1.00 51.12 148 HIS A O 1
ATOM 1214 N N . PRO A 1 149 ? 17.238 -30.701 -17.310 1.00 45.28 149 PRO A N 1
ATOM 1215 C CA . PRO A 1 149 ? 16.582 -31.779 -18.025 1.00 45.28 149 PRO A CA 1
ATOM 1216 C C . PRO A 1 149 ? 15.751 -32.572 -17.019 1.00 45.28 149 PRO A C 1
ATOM 1218 O O . PRO A 1 149 ? 16.276 -33.116 -16.047 1.00 45.28 149 PRO A O 1
ATOM 1221 N N . ARG A 1 150 ? 14.432 -32.614 -17.233 1.00 48.81 150 ARG A N 1
ATOM 1222 C CA . ARG A 1 150 ? 13.540 -33.492 -16.476 1.00 48.81 150 ARG A CA 1
ATOM 1223 C C . ARG A 1 150 ? 13.878 -34.927 -16.870 1.00 48.81 150 ARG A C 1
ATOM 1225 O O . ARG A 1 150 ? 13.316 -35.459 -17.823 1.00 48.81 150 ARG A O 1
ATOM 1232 N N . THR A 1 151 ? 14.802 -35.562 -16.158 1.00 44.50 151 THR A N 1
ATOM 1233 C CA . THR A 1 151 ? 15.043 -37.001 -16.265 1.00 44.50 151 THR A CA 1
ATOM 1234 C C . THR A 1 151 ? 13.889 -37.737 -15.593 1.00 44.50 151 THR A C 1
ATOM 1236 O O . THR A 1 151 ? 13.965 -38.178 -14.451 1.00 44.50 151 THR A O 1
ATOM 1239 N N . TYR A 1 152 ? 12.771 -37.866 -16.305 1.00 48.66 152 TYR A N 1
ATOM 1240 C CA . TYR A 1 152 ? 11.752 -38.840 -15.938 1.00 48.66 152 TYR A CA 1
ATOM 1241 C C . TYR A 1 152 ? 12.263 -40.222 -16.362 1.00 48.66 152 TYR A C 1
ATOM 1243 O O . TYR A 1 152 ? 12.078 -40.651 -17.501 1.00 48.66 152 TYR A O 1
ATOM 1251 N N . SER A 1 153 ? 12.945 -40.918 -15.451 1.00 49.81 153 SER A N 1
ATOM 1252 C CA . SER A 1 153 ? 13.199 -42.349 -15.609 1.00 49.81 153 SER A CA 1
ATOM 1253 C C . SER A 1 153 ? 11.860 -43.076 -15.547 1.00 49.81 153 SER A C 1
ATOM 1255 O O . SER A 1 153 ? 11.298 -43.282 -14.475 1.00 49.81 153 SER A O 1
ATOM 1257 N N . ARG A 1 154 ? 11.332 -43.456 -16.714 1.00 49.50 154 ARG A N 1
ATOM 1258 C CA . ARG A 1 154 ? 10.260 -44.449 -16.824 1.00 49.50 154 ARG A CA 1
ATOM 1259 C C . ARG A 1 154 ? 10.803 -45.778 -16.299 1.00 49.50 154 ARG A C 1
ATOM 1261 O O . ARG A 1 154 ? 11.528 -46.474 -17.008 1.00 49.50 154 ARG A O 1
ATOM 1268 N N . THR A 1 155 ? 10.452 -46.139 -15.071 1.00 50.44 155 THR A N 1
ATOM 1269 C CA . THR A 1 155 ? 10.492 -47.531 -14.627 1.00 50.44 155 THR A CA 1
ATOM 1270 C C . THR A 1 155 ? 9.542 -48.328 -15.518 1.00 50.44 155 THR A C 1
ATOM 1272 O O . THR A 1 155 ? 8.339 -48.074 -15.554 1.00 50.44 155 THR A O 1
ATOM 1275 N N . LYS A 1 156 ? 10.106 -49.244 -16.310 1.00 50.59 156 LYS A N 1
ATOM 1276 C CA . LYS A 1 156 ? 9.340 -50.276 -17.009 1.00 50.59 156 LYS A CA 1
ATOM 1277 C C . LYS A 1 156 ? 8.834 -51.257 -15.948 1.00 50.59 156 LYS A C 1
ATOM 1279 O O . LYS A 1 156 ? 9.657 -51.841 -15.245 1.00 50.59 156 LYS A O 1
ATOM 1284 N N . HIS A 1 157 ? 7.516 -51.372 -15.818 1.00 57.09 157 HIS A N 1
ATOM 1285 C CA . HIS A 1 157 ? 6.874 -52.558 -15.253 1.00 57.09 157 HIS A CA 1
ATOM 1286 C C . HIS A 1 157 ? 6.676 -53.583 -16.366 1.00 57.09 157 HIS A C 1
ATOM 1288 O O . HIS A 1 157 ? 6.418 -53.140 -17.512 1.00 57.09 157 HIS A O 1
#

Sequence (157 aa):
MTLFADQLELPARIQRGLRQVALFVSLLYIKHWHEALIPEYAPKNDLELLQALNEYPDKEVGAEGTRALSRHLWYLSEDLIALAFFDDKFEDGEKKWMLENLVRPASKKALKRLEGKGLRVTNTTTLSGFVTSRSKRLFELLTDRKEHPRTYSRTKH

Foldseek 3Di:
DDPCCVVVVDPPVVVVVVVVVVCCCVVANVVLVVCCVPLLCNLVSLLVSLQCLPVPPPVVRSVVSNVVSLVVQLQLALQSLLSPLVVPPDDPVLNVLLVVQLAAADDPVLRVCRVDDHVPRYPPDGSSVSHHVNNCVNVVVVPPPPPPPPPPPPDDD

Organism: Chionoecetes opilio (NCBI:txid41210)

pLDDT: mean 80.99, std 14.74, range [44.06, 95.25]

Radius of gyration: 21.38 Å; chains: 1; bounding box: 54×65×44 Å

Secondary structure (DSSP, 8-state):
--TTTTTTT--HHHHHHHHHHHHHIIIIIHHHHHHTT-TTTHHHHHHHHHHHHHH-SSHHHHHHHHHHHTTTGGG-STTGGGGGGG-TTS-HHHHHHHHHHTTSPP-HHHHHHHHSS-----TT--GGGG--GGGHHHHHHHH--------------